Protein AF-A0AAW1UB59-F1 (afdb_monomer)

Sequence (90 aa):
MISDIVPVPYLQKVDSSDTESVASISASVSVLKQQALTSCLTNIKSFRDDGVKGGQITNAIIFMIAKDGLPLNTVEKTGFQYLMKVVTLL

Solvent-accessible surface area (backbone atoms only — not comparable to full-atom values): 6166 Å² total; per-residue (Å²): 139,86,83,86,83,86,83,81,85,74,87,84,84,81,85,78,92,74,90,74,85,76,77,85,74,82,68,80,76,74,77,78,73,80,74,55,71,70,63,62,59,58,68,54,74,74,34,83,89,68,47,38,62,56,42,52,51,52,48,52,50,53,46,48,31,69,74,72,69,49,63,83,68,50,71,73,34,69,70,45,49,50,50,51,53,59,59,71,76,103

Structure (mmCIF, N/CA/C/O backbone):
data_AF-A0AAW1UB59-F1
#
_entry.id   AF-A0AAW1UB59-F1
#
loop_
_atom_site.group_PDB
_atom_site.id
_atom_site.type_symbol
_atom_site.label_atom_id
_atom_site.label_alt_id
_atom_site.label_comp_id
_atom_site.label_asym_id
_atom_site.label_entity_id
_atom_site.label_seq_id
_atom_site.pdbx_PDB_ins_code
_atom_site.Cartn_x
_atom_site.Cartn_y
_atom_site.Cartn_z
_atom_site.occupancy
_atom_site.B_iso_or_equiv
_atom_site.auth_seq_id
_atom_site.auth_comp_id
_atom_site.auth_asym_id
_atom_site.auth_atom_id
_atom_site.pdbx_PDB_model_num
ATOM 1 N N . MET A 1 1 ? -34.000 5.174 62.085 1.00 43.84 1 MET A N 1
ATOM 2 C CA . MET A 1 1 ? -34.076 3.816 61.514 1.00 43.84 1 MET A CA 1
ATOM 3 C C . MET A 1 1 ? -34.768 3.922 60.170 1.00 43.84 1 MET A C 1
ATOM 5 O O . MET A 1 1 ? -35.968 4.139 60.144 1.00 43.84 1 MET A O 1
ATOM 9 N N . ILE A 1 2 ? -34.001 3.865 59.084 1.00 41.72 2 ILE A N 1
ATOM 10 C CA . ILE A 1 2 ? -34.518 3.543 57.751 1.00 41.72 2 ILE A CA 1
ATOM 11 C C . ILE A 1 2 ? -33.531 2.515 57.212 1.00 41.72 2 ILE A C 1
ATOM 13 O O . ILE A 1 2 ? -32.506 2.845 56.623 1.00 41.72 2 ILE A O 1
ATOM 17 N N . SER A 1 3 ? -33.787 1.272 57.575 1.00 43.66 3 SER A N 1
ATOM 18 C CA . SER A 1 3 ? -33.362 0.122 56.800 1.00 43.66 3 SER A CA 1
ATOM 19 C C . SER A 1 3 ? -34.593 -0.224 55.980 1.00 43.66 3 SER A C 1
ATOM 21 O O . SER A 1 3 ? -35.681 -0.236 56.545 1.00 43.66 3 SER A O 1
ATOM 23 N N . ASP A 1 4 ? -34.466 -0.383 54.668 1.00 45.44 4 ASP A N 1
ATOM 24 C CA . ASP A 1 4 ? -34.750 -1.685 54.070 1.00 45.44 4 ASP A CA 1
ATOM 25 C C . ASP A 1 4 ? -34.512 -1.683 52.561 1.00 45.44 4 ASP A C 1
ATOM 27 O O . ASP A 1 4 ? -34.724 -0.718 51.827 1.00 45.44 4 ASP A O 1
ATOM 31 N N . ILE A 1 5 ? -33.946 -2.810 52.165 1.00 59.34 5 ILE A N 1
ATOM 32 C CA . ILE A 1 5 ? -33.386 -3.169 50.876 1.00 59.34 5 ILE A CA 1
ATOM 33 C C . ILE A 1 5 ? -34.508 -3.652 49.945 1.00 59.34 5 ILE A C 1
ATOM 35 O O . ILE A 1 5 ? -35.479 -4.273 50.368 1.00 59.34 5 ILE A O 1
ATOM 39 N N . VAL A 1 6 ? -34.340 -3.347 48.659 1.00 52.81 6 VAL A N 1
ATOM 40 C CA . VAL A 1 6 ? -35.228 -3.634 47.519 1.00 52.81 6 VAL A CA 1
ATOM 41 C C . VAL A 1 6 ? -35.435 -5.140 47.284 1.00 52.81 6 VAL A C 1
ATOM 43 O O . VAL A 1 6 ? -34.472 -5.899 47.387 1.00 52.81 6 VAL A O 1
ATOM 46 N N . PRO A 1 7 ? -36.611 -5.564 46.783 1.00 55.56 7 PRO A N 1
ATOM 47 C CA . PRO A 1 7 ? -36.714 -6.757 45.943 1.00 55.56 7 PRO A CA 1
ATOM 48 C C . PRO A 1 7 ? -37.029 -6.382 44.485 1.00 55.56 7 PRO A C 1
ATOM 50 O O . PRO A 1 7 ? -38.076 -5.814 44.178 1.00 55.56 7 PRO A O 1
ATOM 53 N N . VAL A 1 8 ? -36.107 -6.717 43.578 1.00 60.66 8 VAL A N 1
ATOM 54 C CA . VAL A 1 8 ? -36.287 -6.660 42.118 1.00 60.66 8 VAL A CA 1
ATOM 55 C C . VAL A 1 8 ? -37.112 -7.880 41.683 1.00 60.66 8 VAL A C 1
ATOM 57 O O . VAL A 1 8 ? -36.692 -9.002 41.976 1.00 60.66 8 VAL A O 1
ATOM 60 N N . PRO A 1 9 ? -38.245 -7.730 40.974 1.00 58.12 9 PRO A N 1
ATOM 61 C CA . PRO A 1 9 ? -38.942 -8.875 40.402 1.00 58.12 9 PRO A CA 1
ATOM 62 C C . PRO A 1 9 ? -38.154 -9.478 39.232 1.00 58.12 9 PRO A C 1
ATOM 64 O O . PRO A 1 9 ? -37.724 -8.789 38.308 1.00 58.12 9 PRO A O 1
ATOM 67 N N . TYR A 1 10 ? -37.961 -10.787 39.344 1.00 50.09 10 TYR A N 1
ATOM 68 C CA . TYR A 1 10 ? -37.198 -11.698 38.499 1.00 50.09 10 TYR A CA 1
ATOM 69 C C . TYR A 1 10 ? -37.797 -11.871 37.091 1.00 50.09 10 TYR A C 1
ATOM 71 O O . TYR A 1 10 ? -38.989 -11.655 36.875 1.00 50.09 10 TYR A O 1
ATOM 79 N N . LEU A 1 11 ? -36.958 -12.293 36.141 1.00 51.34 11 LEU A N 1
ATOM 80 C CA . LEU A 1 11 ? -37.302 -12.447 34.729 1.00 51.34 11 LEU A CA 1
ATOM 81 C C . LEU A 1 11 ? -38.483 -13.401 34.506 1.00 51.34 11 LEU A C 1
ATOM 83 O O . LEU A 1 11 ? -38.490 -14.533 34.993 1.00 51.34 11 LEU A O 1
ATOM 87 N N . GLN A 1 12 ? -39.438 -12.966 33.685 1.00 43.66 12 GLN A N 1
ATOM 88 C CA . GLN A 1 12 ? -40.511 -13.818 33.193 1.00 43.66 12 GLN A CA 1
ATOM 89 C C . GLN A 1 12 ? -39.987 -14.709 32.060 1.00 43.66 12 GLN A C 1
ATOM 91 O O . GLN A 1 12 ? -39.642 -14.250 30.973 1.00 43.66 12 GLN A O 1
ATOM 96 N N . LYS A 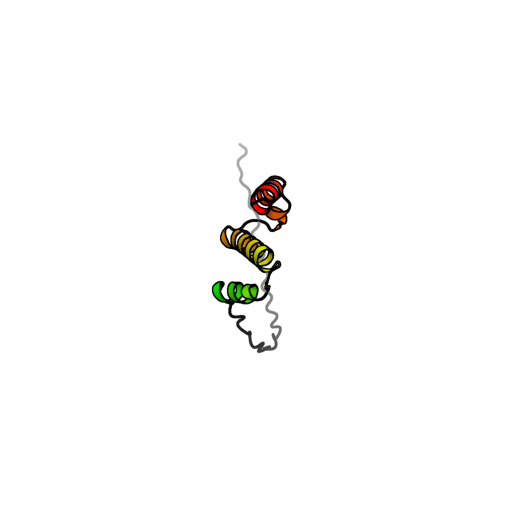1 13 ? -39.915 -16.005 32.361 1.00 51.56 13 LYS A N 1
ATOM 97 C CA . LYS A 1 13 ? -39.614 -17.109 31.449 1.00 51.56 13 LYS A CA 1
ATOM 98 C C . LYS A 1 13 ? -40.791 -17.258 30.475 1.00 51.56 13 LYS A C 1
ATOM 100 O O . LYS A 1 13 ? -41.878 -17.633 30.907 1.00 51.56 13 LYS A O 1
ATOM 105 N N . VAL A 1 14 ? -40.599 -16.949 29.194 1.00 45.12 14 VAL A N 1
ATOM 106 C CA . VAL A 1 14 ? -41.579 -17.272 28.146 1.00 45.12 14 VAL A CA 1
ATOM 107 C C . VAL A 1 14 ? -41.068 -18.504 27.414 1.00 45.12 14 VAL A C 1
ATOM 109 O O . VAL A 1 14 ? -40.122 -18.437 26.635 1.00 45.12 14 VAL A O 1
ATOM 112 N N . ASP A 1 15 ? -41.659 -19.639 27.768 1.00 50.59 15 ASP A N 1
ATOM 113 C CA . ASP A 1 15 ? -41.632 -20.865 26.984 1.00 50.59 15 ASP A CA 1
ATOM 114 C C . ASP A 1 15 ? -42.742 -20.756 25.935 1.00 50.59 15 ASP A C 1
ATOM 116 O O . ASP A 1 15 ? -43.899 -20.490 26.269 1.00 50.59 15 ASP A O 1
ATOM 120 N N . SER A 1 16 ? -42.396 -20.881 24.660 1.00 53.75 16 SER A N 1
ATOM 121 C CA . SER A 1 16 ? -43.362 -21.028 23.571 1.00 53.75 16 SER A CA 1
ATOM 122 C C . SER A 1 16 ? -42.720 -21.911 22.510 1.00 53.75 16 SER A C 1
ATOM 124 O O . SER A 1 16 ? -41.854 -21.492 21.745 1.00 53.75 16 SER A O 1
ATOM 126 N N . SER A 1 17 ? -43.098 -23.184 22.572 1.00 62.12 17 SER A N 1
ATOM 127 C CA . SER A 1 17 ? -42.809 -24.215 21.589 1.00 62.12 17 SER A CA 1
ATOM 128 C C . SER A 1 17 ? -43.701 -24.001 20.369 1.00 62.12 17 SER A C 1
ATOM 130 O O . SER A 1 17 ? -44.826 -24.492 20.359 1.00 62.12 17 SER A O 1
ATOM 132 N N . ASP A 1 18 ? -43.171 -23.354 19.333 1.00 59.09 18 ASP A N 1
ATOM 133 C CA . ASP A 1 18 ? -43.722 -23.431 17.981 1.00 59.09 18 ASP A CA 1
ATOM 134 C C . ASP A 1 18 ? -42.690 -24.093 17.068 1.00 59.09 18 ASP A C 1
ATOM 136 O O . ASP A 1 18 ? -41.650 -23.542 16.704 1.00 59.09 18 ASP A O 1
ATOM 140 N N . THR A 1 19 ? -42.965 -25.357 16.760 1.00 60.47 19 THR A N 1
ATOM 141 C CA . THR A 1 19 ? -42.214 -26.172 15.814 1.00 60.47 19 THR A CA 1
ATOM 142 C C . THR A 1 19 ? -42.501 -25.693 14.394 1.00 60.47 19 THR A C 1
ATOM 144 O O . THR A 1 19 ? -43.429 -26.185 13.751 1.00 60.47 19 THR A O 1
ATOM 147 N N . GLU A 1 20 ? -41.696 -24.766 13.881 1.00 56.81 20 GLU A N 1
ATOM 148 C CA . GLU A 1 20 ? -41.680 -24.460 12.451 1.00 56.81 20 GLU A CA 1
ATOM 149 C C . GLU A 1 20 ? -40.600 -25.287 11.743 1.00 56.81 20 GLU A C 1
ATOM 151 O O . GLU A 1 20 ? -39.409 -25.252 12.060 1.00 56.81 20 GLU A O 1
ATOM 156 N N . SER A 1 21 ? -41.062 -26.105 10.799 1.00 61.53 21 SER A N 1
ATOM 157 C CA . SER A 1 21 ? -40.259 -27.012 9.986 1.00 61.53 21 SER A CA 1
ATOM 158 C C . SER A 1 21 ? -39.263 -26.226 9.130 1.00 61.53 21 SER A C 1
ATOM 160 O O . SER A 1 21 ? -39.630 -25.619 8.124 1.00 61.53 21 SER A O 1
ATOM 162 N N . VAL A 1 22 ? -37.981 -26.254 9.502 1.00 58.12 22 VAL A N 1
ATOM 163 C CA . VAL A 1 22 ? -36.909 -25.777 8.624 1.00 58.12 22 VAL A CA 1
ATOM 164 C C . VAL A 1 22 ? -36.650 -26.832 7.555 1.00 58.12 22 VAL A C 1
ATOM 166 O O . VAL A 1 22 ? -36.065 -27.889 7.804 1.00 58.12 22 VAL A O 1
ATOM 169 N N . ALA A 1 23 ? -37.132 -26.554 6.345 1.00 56.41 23 ALA A N 1
ATOM 170 C CA . ALA A 1 23 ? -36.802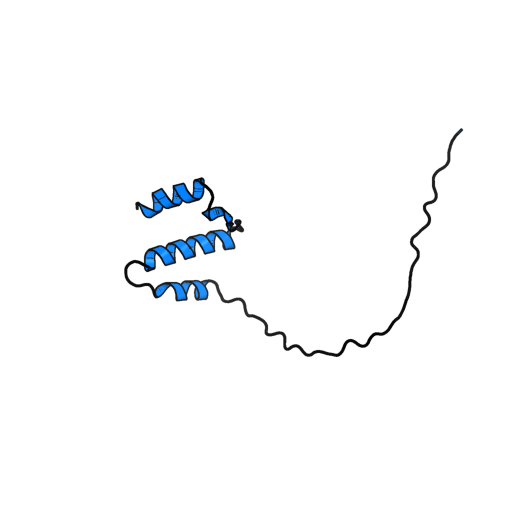 -27.323 5.158 1.00 56.41 23 ALA A CA 1
ATOM 171 C C . ALA A 1 23 ? -35.279 -27.517 5.090 1.00 56.41 23 ALA A C 1
ATOM 173 O O . ALA A 1 23 ? -34.509 -26.554 5.109 1.00 56.41 23 ALA A O 1
ATOM 174 N N . SER A 1 24 ? -34.846 -28.777 5.036 1.00 56.53 24 SER A N 1
ATOM 175 C CA . SER A 1 24 ? -33.442 -29.140 4.863 1.00 56.53 24 SER A CA 1
ATOM 176 C C . SER A 1 24 ? -32.974 -28.700 3.477 1.00 56.53 24 SER A C 1
ATOM 178 O O . SER A 1 24 ? -33.068 -29.445 2.506 1.00 56.53 24 SER A O 1
ATOM 180 N N . ILE A 1 25 ? -32.470 -27.472 3.376 1.00 57.28 25 ILE A N 1
ATOM 181 C CA . ILE A 1 25 ? -31.695 -27.031 2.222 1.00 57.28 25 ILE A CA 1
ATOM 182 C C . ILE A 1 25 ? -30.315 -27.660 2.388 1.00 57.28 25 ILE A C 1
ATOM 184 O O . ILE A 1 25 ? -29.485 -27.168 3.153 1.00 57.28 25 ILE A O 1
ATOM 188 N N . SER A 1 26 ? -30.045 -28.754 1.669 1.00 64.25 26 SER A N 1
ATOM 189 C CA . SER A 1 26 ? -28.667 -29.188 1.447 1.00 64.25 26 SER A CA 1
ATOM 190 C C . SER A 1 26 ? -28.004 -28.195 0.489 1.00 64.25 26 SER A C 1
ATOM 192 O O . SER A 1 26 ? -27.819 -28.460 -0.699 1.00 64.25 26 SER A O 1
ATOM 194 N N . ALA A 1 27 ? -27.678 -27.006 0.990 1.00 62.69 27 ALA A N 1
ATOM 195 C CA . ALA A 1 27 ? -26.726 -26.149 0.318 1.00 62.69 27 ALA A CA 1
ATOM 196 C C . ALA A 1 27 ? -25.388 -26.874 0.434 1.00 62.69 27 ALA A C 1
ATOM 198 O O . ALA A 1 27 ? -24.831 -26.996 1.526 1.00 62.69 27 ALA A O 1
ATOM 199 N N . SER A 1 28 ? -24.894 -27.414 -0.678 1.00 66.25 28 SER A N 1
ATOM 200 C CA . SER A 1 28 ? -23.511 -27.858 -0.764 1.00 66.25 28 SER A CA 1
ATOM 201 C C . SER A 1 28 ? -22.644 -26.643 -0.456 1.00 66.25 28 SER A C 1
ATOM 203 O O . SER A 1 28 ? -22.474 -25.770 -1.307 1.00 66.25 28 SER A O 1
ATOM 205 N N . VAL A 1 29 ? -22.160 -26.551 0.784 1.00 58.53 29 VAL A N 1
ATOM 206 C CA . V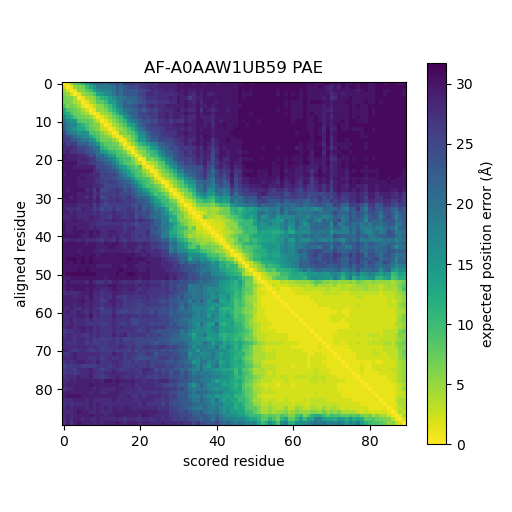AL A 1 29 ? -21.206 -25.530 1.202 1.00 58.53 29 VAL A CA 1
ATOM 207 C C . VAL A 1 29 ? -19.958 -25.783 0.376 1.00 58.53 29 VAL A C 1
ATOM 209 O O . VAL A 1 29 ? -19.155 -26.663 0.685 1.00 58.53 29 VAL A O 1
ATOM 212 N N . SER A 1 30 ? -19.817 -25.056 -0.730 1.00 64.75 30 SER A N 1
ATOM 213 C CA . SER A 1 30 ? -18.557 -24.996 -1.444 1.00 64.75 30 SER A CA 1
ATOM 214 C C . SER A 1 30 ? -17.568 -24.384 -0.466 1.00 64.75 30 SER A C 1
ATOM 216 O O . SER A 1 30 ? -17.620 -23.183 -0.196 1.00 64.75 30 SER A O 1
ATOM 218 N N . VAL A 1 31 ? -16.717 -25.220 0.125 1.00 66.06 31 VAL A N 1
ATOM 219 C CA . VAL A 1 31 ? -15.597 -24.756 0.936 1.00 66.06 31 VAL A CA 1
ATOM 220 C C . VAL A 1 31 ? -14.721 -23.945 -0.006 1.00 66.06 31 VAL A C 1
ATOM 222 O O . VAL A 1 31 ? -13.964 -24.503 -0.802 1.00 66.06 31 VAL A O 1
ATOM 225 N N . LEU A 1 32 ? -14.877 -22.622 0.030 1.00 67.44 32 LEU A N 1
ATOM 226 C CA . LEU A 1 32 ? -13.999 -21.706 -0.677 1.00 67.44 32 LEU A CA 1
ATOM 227 C C . LEU A 1 32 ? -12.623 -21.875 -0.043 1.00 67.44 32 LEU A C 1
ATOM 229 O O . LEU A 1 32 ? -12.347 -21.393 1.054 1.00 67.44 32 LEU A O 1
ATOM 233 N N . LYS A 1 33 ? -11.778 -22.666 -0.700 1.00 75.06 33 LYS A N 1
ATOM 234 C CA . LYS A 1 33 ? -10.428 -22.927 -0.230 1.00 75.06 33 LYS A CA 1
ATOM 235 C C . LYS A 1 33 ? -9.644 -21.634 -0.421 1.00 75.06 33 LYS A C 1
ATOM 237 O O . LYS A 1 33 ? -9.398 -21.236 -1.558 1.00 75.06 33 LYS A O 1
ATOM 242 N N . GLN A 1 34 ? -9.296 -20.973 0.686 1.00 75.31 34 GLN A N 1
ATOM 243 C CA . GLN A 1 34 ? -8.474 -19.765 0.670 1.00 75.31 34 GLN A CA 1
ATOM 244 C C . GLN A 1 34 ? -7.229 -20.042 -0.175 1.00 75.31 34 GLN A C 1
ATOM 246 O O . GLN A 1 34 ? -6.454 -20.959 0.113 1.00 75.31 34 GLN A O 1
ATOM 251 N N . GLN A 1 35 ? -7.063 -19.277 -1.248 1.00 73.62 35 GLN A N 1
ATOM 252 C CA . GLN A 1 35 ? -5.923 -19.448 -2.129 1.00 73.62 35 GLN A CA 1
ATOM 253 C C . GLN A 1 35 ? -4.642 -19.085 -1.364 1.00 73.62 35 GLN A C 1
ATOM 255 O O . GLN A 1 35 ? -4.607 -18.105 -0.616 1.00 73.62 35 GLN A O 1
ATOM 260 N N . ALA A 1 36 ? -3.589 -19.891 -1.525 1.00 78.12 36 ALA A N 1
ATOM 261 C CA . ALA A 1 36 ? -2.307 -19.622 -0.884 1.00 78.12 36 ALA A CA 1
ATOM 262 C C . ALA A 1 36 ? -1.740 -18.279 -1.372 1.00 78.12 36 ALA A C 1
ATOM 264 O O . ALA A 1 36 ? -1.800 -17.983 -2.567 1.00 78.12 36 ALA A O 1
ATOM 265 N N . LEU A 1 37 ? -1.138 -17.493 -0.472 1.00 67.50 37 LEU A N 1
ATOM 266 C CA . LEU A 1 37 ? -0.587 -16.174 -0.821 1.00 67.50 37 LEU A CA 1
ATOM 267 C C . LEU A 1 37 ? 0.502 -16.246 -1.906 1.00 67.50 37 LEU A C 1
ATOM 269 O O . LEU A 1 37 ? 0.662 -15.339 -2.713 1.00 67.50 37 LEU A O 1
ATOM 273 N N . THR A 1 38 ? 1.223 -17.360 -1.999 1.00 66.88 38 THR A N 1
ATOM 274 C CA . THR A 1 38 ? 2.168 -17.608 -3.097 1.00 66.88 38 THR A CA 1
ATOM 275 C C . THR A 1 38 ? 1.491 -17.650 -4.466 1.00 66.88 38 THR A C 1
ATOM 277 O O . THR A 1 38 ? 2.088 -17.234 -5.458 1.00 66.88 38 THR A O 1
ATOM 280 N N . SER A 1 39 ? 0.241 -18.112 -4.523 1.00 64.88 39 SER A N 1
ATOM 281 C CA . SER A 1 39 ? -0.541 -18.270 -5.747 1.00 64.88 39 SER A CA 1
ATOM 282 C C . SER A 1 39 ? -1.169 -16.951 -6.217 1.00 64.88 39 SER A C 1
ATOM 284 O O . SER A 1 39 ? -1.255 -16.725 -7.423 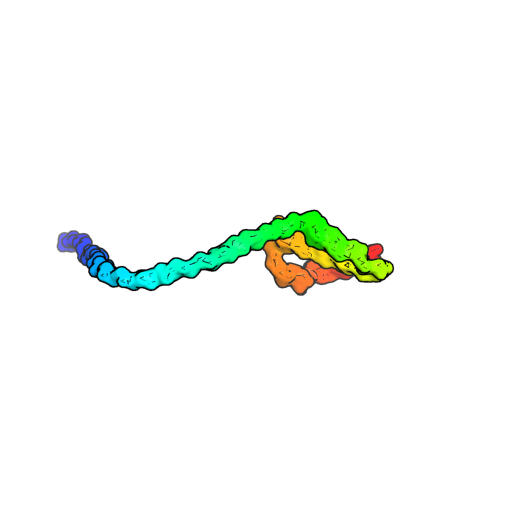1.00 64.88 39 SER A O 1
ATOM 286 N N . CYS A 1 40 ? -1.522 -16.032 -5.304 1.00 60.31 40 CY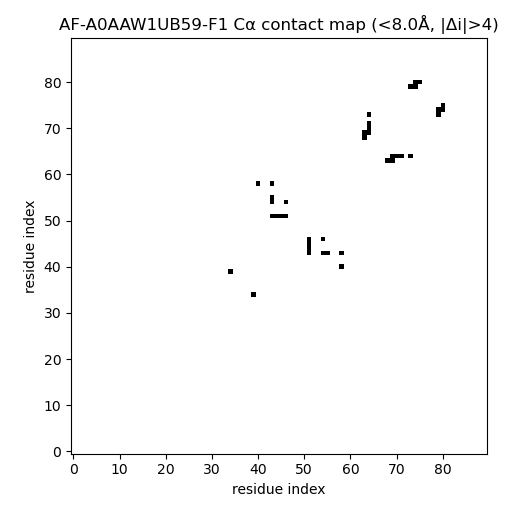S A N 1
ATOM 287 C CA . CYS A 1 40 ? -1.908 -14.677 -5.711 1.00 60.31 40 CYS A CA 1
ATOM 288 C C . CYS A 1 40 ? -0.702 -13.894 -6.253 1.00 60.31 40 CYS A C 1
ATOM 290 O O . CYS A 1 40 ? -0.821 -13.243 -7.285 1.00 60.31 40 CYS A O 1
ATOM 292 N N . LEU A 1 41 ? 0.486 -14.052 -5.659 1.00 62.78 41 LEU A N 1
ATOM 293 C CA . LEU A 1 41 ? 1.711 -13.385 -6.116 1.00 62.78 41 LEU A CA 1
ATOM 294 C C . LEU A 1 41 ? 2.194 -13.841 -7.504 1.00 62.78 41 LEU A C 1
ATOM 296 O O . LEU A 1 41 ? 2.823 -13.060 -8.216 1.00 62.78 41 LEU A O 1
ATOM 300 N N . THR A 1 42 ? 1.899 -15.080 -7.916 1.00 61.97 42 THR A N 1
ATOM 301 C CA . THR A 1 42 ? 2.348 -15.617 -9.215 1.00 61.97 42 THR A CA 1
ATOM 302 C C . THR A 1 42 ? 1.631 -14.969 -10.402 1.00 61.97 42 THR A C 1
ATOM 304 O O . THR A 1 42 ? 2.228 -14.832 -11.468 1.00 61.97 42 THR A O 1
ATOM 307 N N . ASN A 1 43 ? 0.382 -14.525 -10.218 1.00 57.16 43 ASN A N 1
ATOM 308 C CA . ASN A 1 43 ? -0.432 -13.907 -11.272 1.00 57.16 43 ASN A CA 1
ATOM 309 C C . ASN A 1 43 ? 0.072 -12.498 -11.656 1.00 57.16 43 ASN A C 1
ATOM 311 O O . ASN A 1 43 ? -0.109 -12.048 -12.778 1.00 57.16 43 ASN A O 1
ATOM 315 N N . ILE A 1 44 ? 0.816 -11.828 -10.770 1.00 56.31 44 ILE A N 1
ATOM 316 C CA . ILE A 1 44 ? 1.369 -10.486 -11.022 1.00 56.31 44 ILE A CA 1
ATOM 317 C C . ILE A 1 44 ? 2.572 -10.485 -11.983 1.00 56.31 44 ILE A C 1
ATOM 319 O O . ILE A 1 44 ? 2.989 -9.436 -12.471 1.00 56.31 44 ILE A O 1
ATOM 323 N N . LYS A 1 45 ? 3.127 -11.650 -12.336 1.00 53.19 45 LYS A N 1
ATOM 324 C CA . LYS A 1 45 ? 4.338 -11.745 -13.168 1.00 53.19 45 LYS A CA 1
ATOM 325 C C . LYS A 1 45 ? 4.121 -11.410 -14.662 1.00 53.19 45 LYS A C 1
ATOM 327 O O . LYS A 1 45 ? 5.095 -11.381 -15.409 1.00 53.19 45 LYS A O 1
ATOM 332 N N . SER A 1 46 ? 2.890 -11.159 -15.120 1.00 51.31 46 SER A N 1
ATOM 333 C CA . SER A 1 46 ? 2.542 -11.018 -16.549 1.00 51.31 46 SER A CA 1
ATOM 334 C C . SER A 1 46 ? 2.688 -9.612 -17.158 1.00 51.31 46 SER A C 1
ATOM 336 O O . SER A 1 46 ? 2.457 -9.453 -18.354 1.00 51.31 46 SER A O 1
ATOM 338 N N . PHE A 1 47 ? 3.080 -8.586 -16.402 1.00 53.75 47 PHE A N 1
ATOM 339 C CA . PHE A 1 47 ? 3.068 -7.194 -16.882 1.00 53.75 47 PHE A CA 1
ATOM 340 C C . PHE A 1 47 ? 4.413 -6.724 -17.446 1.00 53.75 47 PHE A C 1
ATOM 342 O O . PHE A 1 47 ? 5.058 -5.883 -16.842 1.00 53.75 47 PHE A O 1
ATOM 349 N N . ARG A 1 48 ? 4.864 -7.267 -18.578 1.00 53.19 48 ARG A N 1
ATOM 350 C CA . ARG A 1 48 ? 6.184 -6.972 -19.167 1.00 53.19 48 ARG A CA 1
ATOM 351 C C . ARG A 1 48 ? 6.391 -5.471 -19.479 1.00 53.19 48 ARG A C 1
ATOM 353 O O . ARG A 1 48 ? 5.559 -4.842 -20.122 1.00 53.19 48 ARG A O 1
ATOM 360 N N . ASP A 1 49 ? 7.532 -4.977 -19.009 1.00 54.81 49 ASP A N 1
ATOM 361 C CA . ASP A 1 49 ? 8.257 -3.732 -19.311 1.00 54.81 49 ASP A CA 1
ATOM 362 C C . ASP A 1 49 ? 7.999 -2.485 -18.427 1.00 54.81 49 ASP A C 1
ATOM 364 O O . ASP A 1 49 ? 8.954 -2.063 -17.784 1.00 54.81 49 ASP A O 1
ATOM 368 N N . ASP A 1 50 ? 6.770 -1.995 -18.206 1.00 54.94 50 ASP A N 1
ATOM 369 C CA . ASP A 1 50 ? 6.518 -0.889 -17.232 1.00 54.94 50 ASP A CA 1
ATOM 370 C C . ASP A 1 50 ? 5.502 -1.241 -16.129 1.00 54.94 50 ASP A C 1
ATOM 372 O O . ASP A 1 50 ? 5.562 -0.747 -14.998 1.00 54.94 50 ASP A O 1
ATOM 376 N N . GLY A 1 51 ? 4.586 -2.169 -16.414 1.00 57.22 51 GLY A N 1
ATOM 377 C CA . GLY A 1 51 ? 3.589 -2.628 -15.447 1.00 57.22 51 GLY A CA 1
ATOM 378 C C . GLY A 1 51 ? 4.157 -3.559 -14.369 1.00 57.22 51 GLY A C 1
ATOM 379 O O . GLY A 1 51 ? 3.515 -3.738 -13.332 1.00 57.22 51 GLY A O 1
ATOM 380 N N . VAL A 1 52 ? 5.363 -4.121 -14.561 1.00 64.50 52 VAL A N 1
ATOM 381 C CA . VAL A 1 52 ? 5.981 -5.039 -13.588 1.00 64.50 52 VAL A CA 1
ATOM 382 C C . VAL A 1 52 ? 6.249 -4.314 -12.268 1.00 64.50 52 VAL A C 1
ATOM 384 O O . VAL A 1 52 ? 5.902 -4.836 -11.210 1.00 64.50 52 VAL A O 1
ATOM 387 N N . LYS A 1 53 ? 6.856 -3.115 -12.307 1.00 74.31 53 LYS A N 1
ATOM 388 C CA . LYS A 1 53 ? 7.235 -2.379 -11.086 1.00 74.31 53 LYS A CA 1
ATOM 389 C C . LYS A 1 53 ? 5.982 -1.915 -10.345 1.00 74.31 53 LYS A C 1
ATOM 391 O O . LYS A 1 53 ? 5.878 -2.134 -9.143 1.00 74.31 53 LYS A O 1
ATOM 396 N N . GLY A 1 54 ? 5.002 -1.376 -11.076 1.00 79.94 54 GLY A N 1
ATOM 397 C CA . GLY A 1 54 ? 3.699 -0.997 -10.524 1.00 79.94 54 GLY A CA 1
ATOM 398 C C . GLY A 1 54 ? 2.985 -2.174 -9.857 1.00 79.94 54 GLY A C 1
ATOM 399 O O . GLY A 1 54 ? 2.612 -2.078 -8.694 1.00 79.94 54 GLY A O 1
ATOM 400 N N . GLY A 1 55 ? 2.886 -3.319 -10.539 1.00 81.69 55 GLY A N 1
ATOM 401 C CA . GLY A 1 55 ? 2.272 -4.529 -9.986 1.00 81.69 55 GLY A CA 1
ATOM 402 C C . GLY A 1 55 ? 3.009 -5.085 -8.762 1.00 81.69 55 GLY A C 1
ATOM 403 O O . GLY A 1 55 ? 2.370 -5.474 -7.785 1.00 81.69 55 GLY A O 1
ATOM 404 N N . GLN A 1 56 ? 4.347 -5.079 -8.766 1.00 82.69 56 GLN A N 1
ATOM 405 C CA . GLN A 1 56 ? 5.153 -5.479 -7.606 1.00 82.69 56 GLN A CA 1
ATOM 406 C C . GLN A 1 56 ? 4.922 -4.557 -6.403 1.00 82.69 56 GLN A C 1
ATOM 408 O O . GLN A 1 56 ? 4.728 -5.042 -5.288 1.00 82.69 56 GLN A O 1
ATOM 413 N N . ILE A 1 57 ? 4.897 -3.242 -6.630 1.00 87.44 57 ILE A N 1
ATOM 414 C CA . ILE A 1 57 ? 4.624 -2.235 -5.601 1.00 87.44 57 ILE A CA 1
ATOM 415 C C . ILE A 1 57 ? 3.214 -2.429 -5.042 1.00 87.44 57 ILE A C 1
ATOM 417 O O . ILE A 1 57 ? 3.048 -2.532 -3.829 1.00 87.44 57 ILE A O 1
ATOM 421 N N . THR A 1 58 ? 2.201 -2.551 -5.902 1.00 90.00 58 THR A N 1
ATOM 422 C CA . THR A 1 58 ? 0.817 -2.795 -5.481 1.00 90.00 58 THR A CA 1
ATOM 423 C C . THR A 1 58 ? 0.704 -4.069 -4.648 1.00 90.00 58 THR A C 1
ATOM 425 O O . THR A 1 58 ? 0.077 -4.049 -3.592 1.00 90.00 58 THR A O 1
ATOM 428 N N . ASN A 1 59 ? 1.367 -5.154 -5.048 1.00 89.56 59 ASN A N 1
ATOM 429 C CA . ASN A 1 59 ? 1.403 -6.383 -4.258 1.00 89.56 59 ASN A CA 1
ATOM 430 C C . ASN A 1 59 ? 2.052 -6.212 -2.895 1.00 89.56 59 ASN A C 1
ATOM 432 O O . ASN A 1 59 ? 1.528 -6.733 -1.915 1.00 89.56 59 ASN A O 1
ATOM 436 N N . ALA A 1 60 ? 3.186 -5.518 -2.826 1.00 92.12 60 ALA A N 1
ATOM 437 C CA . ALA A 1 60 ? 3.868 -5.266 -1.564 1.00 92.12 60 ALA A CA 1
ATOM 438 C C . ALA A 1 60 ? 2.980 -4.443 -0.618 1.00 92.12 60 ALA A C 1
ATOM 440 O O . ALA A 1 60 ? 2.891 -4.753 0.568 1.00 92.12 60 ALA A O 1
ATOM 441 N N . ILE A 1 61 ? 2.260 -3.452 -1.151 1.00 94.06 61 ILE A N 1
ATOM 442 C CA . ILE A 1 61 ? 1.317 -2.628 -0.386 1.00 94.06 61 ILE A CA 1
ATOM 443 C C . ILE A 1 61 ? 0.129 -3.466 0.097 1.00 94.06 61 ILE A C 1
ATOM 445 O O . ILE A 1 61 ? -0.208 -3.414 1.276 1.00 94.06 61 ILE A O 1
ATOM 449 N N . ILE A 1 62 ? -0.488 -4.269 -0.774 1.00 95.44 62 ILE A N 1
ATOM 450 C CA . ILE A 1 62 ? -1.597 -5.158 -0.391 1.00 95.44 62 ILE A CA 1
ATOM 451 C C . ILE A 1 62 ? -1.132 -6.176 0.655 1.00 95.44 62 ILE A C 1
ATOM 453 O O . ILE A 1 62 ? -1.846 -6.423 1.626 1.00 95.44 62 ILE A O 1
ATOM 457 N N . PHE A 1 63 ? 0.069 -6.735 0.489 1.00 95.06 63 PHE A N 1
ATOM 458 C CA . PHE A 1 63 ? 0.666 -7.641 1.460 1.00 95.06 63 PHE A CA 1
ATOM 459 C C . PHE A 1 63 ? 0.851 -6.953 2.811 1.00 95.06 63 PHE A C 1
ATOM 461 O O . PHE A 1 63 ? 0.395 -7.502 3.802 1.00 95.06 63 PHE A O 1
ATOM 468 N N . MET A 1 64 ? 1.435 -5.753 2.860 1.00 96.19 64 MET A N 1
ATOM 469 C CA . MET A 1 64 ? 1.584 -4.961 4.088 1.00 96.19 64 MET A CA 1
ATOM 470 C C . MET A 1 64 ? 0.226 -4.725 4.765 1.00 96.19 64 MET A C 1
ATOM 472 O O . MET A 1 64 ? 0.062 -5.018 5.946 1.00 96.19 64 MET A O 1
ATOM 476 N N . ILE A 1 65 ? -0.779 -4.266 4.012 1.00 96.75 65 ILE A N 1
ATOM 477 C CA . ILE A 1 65 ? -2.125 -4.007 4.543 1.00 96.75 65 ILE A CA 1
ATOM 478 C C . ILE A 1 65 ? -2.722 -5.274 5.163 1.00 96.75 65 ILE A C 1
ATOM 480 O O . ILE A 1 65 ? -3.182 -5.246 6.303 1.00 96.75 65 ILE A O 1
ATOM 484 N N . ALA A 1 66 ? -2.697 -6.391 4.435 1.00 96.25 66 ALA A N 1
ATOM 485 C CA . ALA A 1 66 ? -3.301 -7.639 4.886 1.00 96.25 66 ALA A CA 1
ATOM 486 C C . ALA A 1 66 ? -2.498 -8.322 6.005 1.00 96.25 66 ALA A C 1
ATOM 488 O O . ALA A 1 66 ? -3.080 -8.904 6.919 1.00 96.25 66 ALA A O 1
ATOM 489 N N . LYS A 1 67 ? -1.164 -8.274 5.936 1.00 96.00 67 LYS A N 1
ATOM 490 C CA . LYS A 1 67 ? -0.260 -8.975 6.854 1.00 96.00 67 LYS A CA 1
ATOM 491 C C . LYS A 1 67 ? -0.123 -8.267 8.197 1.00 96.00 67 LYS A C 1
ATOM 493 O O . LYS A 1 67 ? -0.018 -8.965 9.211 1.00 96.00 67 LYS A O 1
ATOM 498 N N . ASP A 1 68 ? -0.129 -6.936 8.183 1.00 97.06 68 ASP A N 1
ATOM 499 C CA . ASP A 1 68 ? 0.058 -6.091 9.367 1.00 97.06 68 ASP A CA 1
ATOM 500 C C . ASP A 1 68 ? -1.275 -5.537 9.900 1.00 97.06 68 ASP A C 1
ATOM 502 O O . ASP A 1 68 ? -1.303 -4.861 10.926 1.00 97.06 68 ASP A O 1
ATOM 506 N N . GLY A 1 69 ? -2.396 -5.849 9.235 1.00 95.94 69 GLY A N 1
ATOM 507 C CA . GLY A 1 69 ? -3.740 -5.472 9.677 1.00 95.94 69 GLY A CA 1
ATOM 508 C C . GLY A 1 69 ? -4.016 -3.972 9.574 1.00 95.94 69 GLY A C 1
ATOM 509 O O . GLY A 1 69 ? -4.692 -3.406 10.433 1.00 95.94 69 GLY A O 1
ATOM 510 N N . LEU A 1 70 ? -3.482 -3.312 8.545 1.00 96.94 70 LEU A N 1
ATOM 511 C CA . LEU A 1 70 ? -3.656 -1.873 8.360 1.00 96.94 70 LEU A CA 1
ATOM 512 C C . LEU A 1 70 ? -5.000 -1.559 7.677 1.00 96.94 70 LEU A C 1
ATOM 514 O O . LEU A 1 70 ? -5.469 -2.328 6.836 1.00 96.94 70 LEU A O 1
ATOM 518 N N . PRO A 1 71 ? -5.629 -0.408 7.969 1.00 97.19 71 PRO A N 1
ATOM 519 C CA . PRO A 1 71 ? -6.809 0.040 7.234 1.00 97.19 71 PRO A CA 1
ATOM 520 C C . PRO A 1 71 ? -6.508 0.284 5.748 1.00 97.19 71 PRO A C 1
ATOM 522 O O . PRO A 1 71 ? -5.433 0.779 5.403 1.00 97.19 71 PRO A O 1
ATOM 525 N N . LEU A 1 72 ? -7.482 0.056 4.859 1.00 94.31 72 LEU A N 1
ATOM 526 C CA . LEU A 1 72 ? -7.318 0.333 3.421 1.00 94.31 72 LEU A CA 1
ATOM 527 C C . LEU A 1 72 ? -7.013 1.809 3.124 1.00 94.31 72 LEU A C 1
ATOM 529 O O . LEU A 1 72 ? -6.242 2.100 2.215 1.00 94.31 72 LEU A O 1
ATOM 533 N N . ASN A 1 73 ? -7.527 2.740 3.937 1.00 96.88 73 ASN A N 1
ATOM 534 C CA . ASN A 1 73 ? -7.244 4.174 3.788 1.00 96.88 73 ASN A CA 1
ATOM 535 C C . ASN A 1 73 ? -5.796 4.570 4.150 1.00 96.88 73 ASN A C 1
ATOM 537 O O . ASN A 1 73 ? -5.449 5.750 4.084 1.00 96.88 73 ASN A O 1
ATOM 541 N N . THR A 1 74 ? -4.938 3.616 4.536 1.00 97.12 74 THR A N 1
ATOM 542 C CA . THR A 1 74 ? -3.511 3.857 4.803 1.00 97.12 74 THR A CA 1
ATOM 543 C C . THR A 1 74 ? -2.812 4.456 3.583 1.00 97.12 74 THR A C 1
ATOM 545 O O . THR A 1 74 ? -1.998 5.365 3.739 1.00 97.12 74 THR A O 1
ATOM 548 N N . VAL A 1 75 ? -3.178 4.024 2.370 1.00 95.12 75 VAL A N 1
ATOM 549 C CA . VAL A 1 75 ? -2.553 4.505 1.124 1.00 95.12 75 VAL A CA 1
ATOM 550 C C . VAL A 1 75 ? -2.856 5.974 0.811 1.00 95.12 75 VAL A C 1
ATOM 552 O O . VAL A 1 75 ? -2.128 6.618 0.060 1.00 95.12 75 VAL A O 1
ATOM 555 N N . GLU A 1 76 ? -3.904 6.529 1.417 1.00 95.94 76 GLU A N 1
ATOM 556 C CA . GLU A 1 76 ? -4.328 7.918 1.228 1.00 95.94 76 GLU A CA 1
ATOM 557 C C . GLU A 1 76 ? -3.650 8.868 2.221 1.00 95.94 76 GLU A C 1
ATOM 559 O O . GLU A 1 76 ? -3.686 10.086 2.041 1.00 95.94 76 GLU A O 1
ATOM 564 N N . LYS A 1 77 ? -3.015 8.342 3.277 1.00 97.56 77 LYS A N 1
ATOM 565 C CA . LYS A 1 77 ? -2.387 9.163 4.317 1.00 97.56 77 LYS A CA 1
ATOM 566 C C . LYS A 1 77 ? -1.181 9.912 3.762 1.00 97.56 77 LYS A C 1
ATOM 568 O O . LYS A 1 77 ? -0.354 9.351 3.047 1.00 97.56 77 LYS A O 1
ATOM 573 N N . THR A 1 78 ? -1.021 11.165 4.183 1.00 97.44 78 THR A N 1
ATOM 574 C CA . THR A 1 78 ? 0.059 12.053 3.725 1.00 97.44 78 THR A CA 1
ATOM 575 C C . THR A 1 78 ? 1.450 11.433 3.885 1.00 97.44 78 THR A C 1
ATOM 577 O O . THR A 1 78 ? 2.274 11.541 2.981 1.00 97.44 78 THR A O 1
ATOM 580 N N . GLY A 1 79 ? 1.702 10.734 4.998 1.00 96.69 79 GLY A N 1
ATOM 581 C CA . GLY A 1 79 ? 2.977 10.045 5.229 1.00 96.69 79 GLY A CA 1
ATOM 582 C C . GLY A 1 79 ? 3.242 8.914 4.230 1.00 96.69 79 GLY A C 1
ATOM 583 O O . GLY A 1 79 ? 4.358 8.784 3.734 1.00 96.69 79 GLY A O 1
ATOM 584 N N . PHE A 1 80 ? 2.209 8.150 3.868 1.00 96.00 80 PHE A N 1
ATOM 585 C CA . PHE A 1 80 ? 2.318 7.095 2.863 1.00 96.00 80 PHE A CA 1
ATOM 586 C C . PHE A 1 80 ? 2.551 7.674 1.461 1.00 96.00 80 PHE A C 1
ATOM 588 O O . PHE A 1 80 ? 3.420 7.206 0.730 1.00 96.00 80 PHE A O 1
ATOM 595 N N . GLN A 1 81 ? 1.846 8.749 1.098 1.00 94.62 81 GLN A N 1
ATOM 596 C CA . GLN A 1 81 ? 2.077 9.440 -0.174 1.00 94.62 81 GLN A CA 1
ATOM 597 C C . GLN A 1 81 ? 3.498 10.015 -0.268 1.00 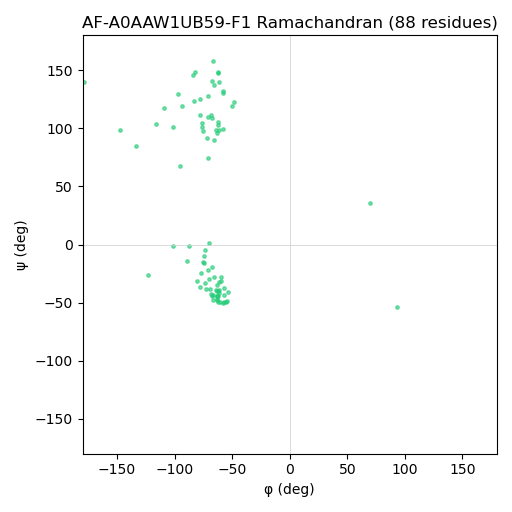94.62 81 GLN A C 1
ATOM 599 O O . GLN A 1 81 ? 4.120 9.950 -1.327 1.00 94.62 81 GLN A O 1
ATOM 604 N N . TYR A 1 82 ? 4.028 10.566 0.830 1.00 95.75 82 TYR A N 1
ATOM 605 C CA . TYR A 1 82 ? 5.412 11.036 0.891 1.00 95.75 82 TYR A CA 1
ATOM 606 C C . TYR A 1 82 ? 6.408 9.886 0.697 1.00 95.75 82 TYR A C 1
ATOM 608 O O . TYR A 1 82 ? 7.302 9.998 -0.140 1.00 95.75 82 TYR A O 1
ATOM 616 N N . LEU A 1 83 ? 6.207 8.756 1.386 1.00 94.06 83 LEU A N 1
ATOM 617 C CA . LEU A 1 83 ? 7.003 7.542 1.193 1.00 94.06 83 LEU A CA 1
ATOM 618 C C . LEU A 1 83 ? 6.998 7.101 -0.278 1.00 94.06 83 LEU A C 1
ATOM 620 O O . LEU A 1 83 ? 8.060 6.886 -0.856 1.00 94.06 83 LEU A O 1
ATOM 624 N N . MET A 1 84 ? 5.824 7.040 -0.912 1.00 91.88 84 MET A N 1
ATOM 625 C CA . MET A 1 84 ? 5.703 6.647 -2.318 1.00 91.88 84 MET A CA 1
ATOM 626 C C . MET A 1 84 ? 6.397 7.615 -3.274 1.00 91.88 84 MET A C 1
ATOM 628 O O . MET A 1 84 ? 6.973 7.167 -4.262 1.00 91.88 84 MET A O 1
ATOM 632 N N . LYS A 1 85 ? 6.404 8.921 -2.986 1.00 89.31 85 LYS A N 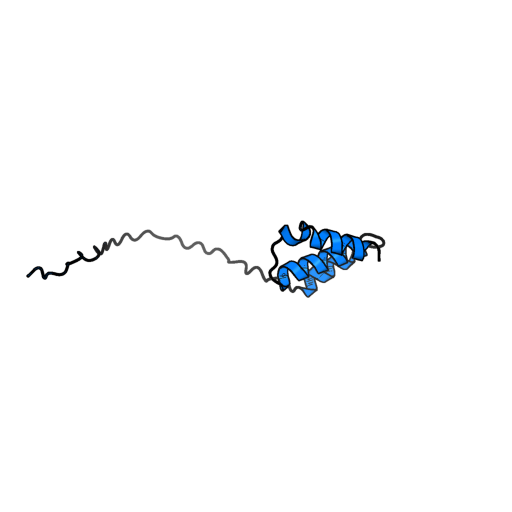1
ATOM 633 C CA . LYS A 1 85 ? 7.167 9.900 -3.776 1.00 89.31 85 LYS A CA 1
ATOM 634 C C . LYS A 1 85 ? 8.668 9.625 -3.710 1.00 89.31 85 LYS A C 1
ATOM 636 O O . LYS A 1 85 ? 9.316 9.631 -4.748 1.00 89.31 85 LYS A O 1
ATOM 641 N N . VAL A 1 86 ? 9.203 9.330 -2.524 1.00 90.62 86 VAL A N 1
ATOM 642 C CA . VAL A 1 86 ? 10.627 8.991 -2.348 1.00 90.62 86 VAL A CA 1
ATOM 643 C C . VAL A 1 86 ? 10.973 7.664 -3.032 1.00 90.62 86 VAL A C 1
ATOM 645 O O . VAL A 1 86 ? 11.976 7.580 -3.729 1.00 90.62 86 VAL A O 1
ATOM 648 N N . VAL A 1 87 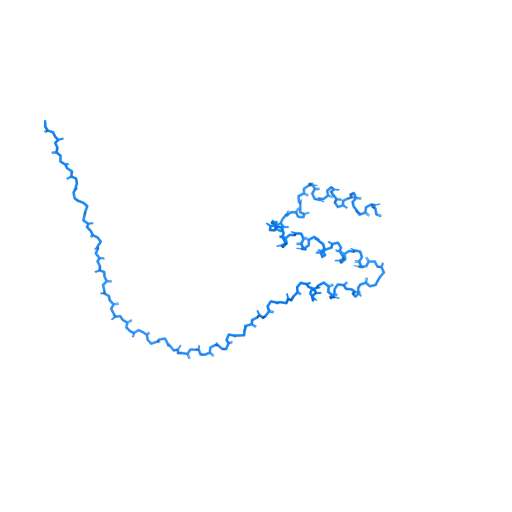? 10.126 6.641 -2.881 1.00 82.12 87 VAL A N 1
ATOM 649 C CA . VAL A 1 87 ? 10.360 5.292 -3.426 1.00 82.12 87 VAL A CA 1
ATOM 650 C C . VAL A 1 87 ? 10.180 5.226 -4.946 1.00 82.12 87 VAL A C 1
ATOM 652 O O . VAL A 1 87 ? 10.873 4.459 -5.601 1.00 82.12 87 VAL A O 1
ATOM 655 N N . THR A 1 88 ? 9.268 6.009 -5.528 1.00 70.69 88 THR A N 1
ATOM 656 C CA . THR A 1 88 ? 9.042 6.015 -6.988 1.00 70.69 88 THR A CA 1
ATOM 657 C C . THR A 1 88 ? 10.125 6.799 -7.735 1.00 70.69 88 THR A C 1
ATOM 659 O O . THR A 1 88 ? 10.361 6.523 -8.908 1.00 70.69 88 THR A O 1
ATOM 662 N N . LEU A 1 89 ? 10.786 7.752 -7.063 1.00 58.91 89 LEU A N 1
ATOM 663 C CA . LEU A 1 89 ? 11.935 8.499 -7.595 1.00 58.91 89 LEU A CA 1
ATOM 664 C C . LEU A 1 89 ? 13.245 7.686 -7.610 1.00 58.91 89 LEU A C 1
ATOM 666 O O . LEU A 1 89 ? 14.188 8.102 -8.281 1.00 58.91 89 LEU A O 1
ATOM 670 N N . LEU A 1 90 ? 13.295 6.562 -6.886 1.00 46.72 90 LEU A N 1
ATOM 671 C CA . LEU A 1 90 ? 14.365 5.555 -6.919 1.00 46.72 90 LEU A CA 1
ATOM 672 C C . LEU A 1 90 ? 14.063 4.457 -7.950 1.00 46.72 90 LEU A C 1
ATOM 674 O O . LEU A 1 90 ? 15.014 4.045 -8.643 1.00 46.72 90 LEU A O 1
#

Organism: NCBI:txid420089

Foldseek 3Di:
DDDDDDDDDDDDDDDDDDDDDDDPDPPVPPPPPPDDLVVVVVVLCPDPDPSNVVSVVVSVVVCCCVVVVNDPCPCVDPVNVVVCVVVVVD

Mean predicted aligned error: 19.09 Å

pLDDT: mean 71.61, st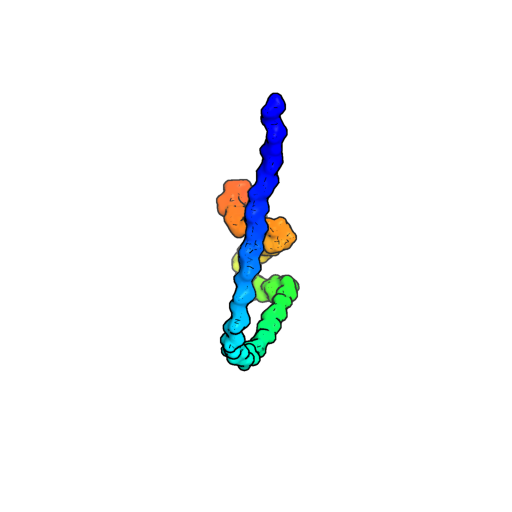d 18.3, range [41.72, 97.56]

Secondary structure (DSSP, 8-state):
-------PPPP----------------------PPPHHHHHHHGGG-TTTHHHHHHHHHHHHHHHHHHT--GGGGGSHHHHHHHHHHHT-

Radius of gyration: 28.73 Å; Cα contacts (8 Å, |Δi|>4): 20; chains: 1; bounding box: 58×41×81 Å